Protein AF-A0A8S3FDP2-F1 (afdb_monomer)

Mean predicted aligned error: 9.24 Å

InterPro domains:
  IPR009014 Transketolase C-terminal/Pyruvate-ferredoxin oxidoreductase domain II [G3DSA:3.40.50.920] (1-53)
  IPR009014 Transketolase C-terminal/Pyruvate-ferredoxin oxidoreductase domain II [SSF52922] (11-53)

Solvent-accessible surface area (backbone atoms only — not comparable to full-atom values): 3543 Å² total; per-residue (Å²): 120,81,65,63,59,58,58,54,46,70,79,43,52,92,77,49,96,60,85,88,81,84,88,64,51,48,101,59,81,84,45,88,51,72,76,49,34,57,62,35,41,72,46,74,67,58,54,54,53,64,73,76,105

Secondary structure (DSSP, 8-state):
-HHHHHHHHHHHGGG-SS--------SSPPPSSHHHHHHHSPPHHHHHHHH--

Organism: NCBI:txid392030

Foldseek 3Di:
DVVVVVVVCVVCVVVDPDDDDDQAFDPDDQDPPPVSNVNRGRDPVSVVVVVVD

Sequence (53 aa):
MLTMILDTFRDAFDYLDGPPIRVTGADVPLAYAKTLEQNSMPQVANVVKSIKK

Radius of gyration: 15.08 Å; Cα contacts (8 Å, |Δi|>4): 26; chains: 1; bounding box: 34×16×36 Å

Structure (mmCIF, N/CA/C/O backbone):
data_AF-A0A8S3FDP2-F1
#
_entry.id   AF-A0A8S3FDP2-F1
#
loop_
_atom_site.group_PDB
_atom_site.id
_atom_site.type_symbol
_atom_site.label_atom_id
_atom_site.label_alt_id
_atom_site.label_comp_id
_atom_site.label_asym_id
_atom_site.label_entity_id
_atom_site.label_seq_id
_atom_site.pdbx_PDB_ins_code
_atom_site.Cartn_x
_atom_site.Cartn_y
_atom_site.Cartn_z
_atom_site.occupancy
_atom_site.B_iso_or_equiv
_atom_site.auth_seq_id
_atom_site.auth_comp_id
_atom_site.auth_asym_id
_atom_site.auth_atom_id
_atom_site.pdbx_PDB_model_num
ATOM 1 N N . MET A 1 1 ? 16.230 -8.174 3.843 1.00 53.03 1 MET A N 1
ATOM 2 C CA . MET A 1 1 ? 14.878 -7.991 3.263 1.00 53.03 1 MET A CA 1
ATOM 3 C C . MET A 1 1 ? 14.821 -6.774 2.339 1.00 53.03 1 MET A C 1
ATOM 5 O O . MET A 1 1 ? 14.418 -6.939 1.203 1.00 53.03 1 MET A O 1
ATOM 9 N N . LEU A 1 2 ? 15.300 -5.592 2.760 1.00 51.88 2 LEU A N 1
ATOM 10 C CA . LEU A 1 2 ? 15.380 -4.397 1.896 1.00 51.88 2 LEU A CA 1
ATOM 11 C C . LEU A 1 2 ? 16.389 -4.502 0.730 1.00 51.88 2 LEU A C 1
ATOM 13 O O . LEU A 1 2 ? 16.205 -3.842 -0.283 1.00 51.88 2 LEU A O 1
ATOM 17 N N . THR A 1 3 ? 17.415 -5.352 0.832 1.00 48.44 3 THR A N 1
ATOM 18 C CA . THR A 1 3 ? 18.420 -5.547 -0.232 1.00 48.44 3 THR A CA 1
ATOM 19 C C . THR A 1 3 ? 17.889 -6.310 -1.451 1.00 48.44 3 THR A C 1
ATOM 21 O O . THR A 1 3 ? 18.272 -6.005 -2.569 1.00 48.44 3 THR A O 1
ATOM 24 N N . MET A 1 4 ? 16.939 -7.232 -1.264 1.00 54.53 4 MET A N 1
ATOM 25 C CA . MET A 1 4 ? 16.427 -8.111 -2.330 1.00 54.53 4 MET A CA 1
ATOM 26 C C . MET A 1 4 ? 15.649 -7.357 -3.425 1.00 54.53 4 MET A C 1
ATOM 28 O O . MET A 1 4 ? 15.657 -7.746 -4.591 1.00 54.53 4 MET A O 1
ATOM 32 N N . ILE A 1 5 ? 14.983 -6.259 -3.057 1.00 60.97 5 ILE A N 1
ATOM 33 C CA . ILE A 1 5 ? 14.187 -5.449 -3.990 1.00 60.97 5 ILE A CA 1
ATOM 34 C C . ILE A 1 5 ? 15.099 -4.622 -4.910 1.00 60.97 5 ILE A C 1
ATOM 36 O O . ILE A 1 5 ? 14.763 -4.408 -6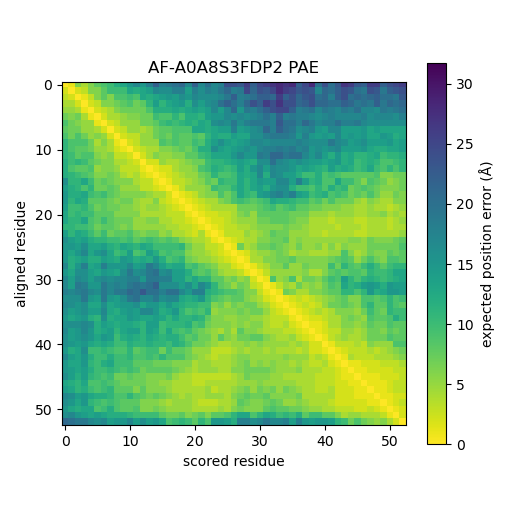.072 1.00 60.97 5 ILE A O 1
ATOM 40 N N . LEU A 1 6 ? 16.259 -4.179 -4.411 1.00 62.00 6 LEU A N 1
ATOM 41 C CA . LEU A 1 6 ? 17.163 -3.311 -5.166 1.00 62.00 6 LEU A CA 1
ATOM 42 C C . LEU A 1 6 ? 17.867 -4.060 -6.305 1.00 62.00 6 LEU A C 1
ATOM 44 O O . LEU A 1 6 ? 18.028 -3.501 -7.386 1.00 62.00 6 LEU A O 1
ATOM 48 N N . ASP A 1 7 ? 18.244 -5.320 -6.074 1.00 60.88 7 ASP A N 1
ATOM 49 C CA . ASP A 1 7 ? 18.926 -6.136 -7.084 1.00 60.88 7 ASP A CA 1
ATOM 50 C C . ASP A 1 7 ? 17.972 -6.548 -8.217 1.00 60.88 7 ASP A C 1
ATOM 52 O O . ASP A 1 7 ? 18.317 -6.416 -9.385 1.00 60.88 7 ASP A O 1
ATOM 56 N N . THR A 1 8 ? 16.720 -6.902 -7.899 1.00 60.69 8 THR A N 1
ATOM 57 C CA . THR A 1 8 ? 15.706 -7.255 -8.918 1.00 60.69 8 THR A CA 1
ATOM 58 C C . THR A 1 8 ? 15.391 -6.079 -9.845 1.00 60.69 8 THR A C 1
ATOM 60 O O . THR A 1 8 ? 15.167 -6.255 -11.039 1.00 60.69 8 THR A O 1
ATOM 63 N N . PHE A 1 9 ? 15.378 -4.858 -9.302 1.00 66.00 9 PHE A N 1
ATOM 64 C CA . PHE A 1 9 ? 15.115 -3.664 -10.095 1.00 66.00 9 PHE A CA 1
ATOM 65 C C . PHE A 1 9 ? 16.223 -3.405 -11.120 1.00 66.00 9 PHE A C 1
ATOM 67 O O . PHE A 1 9 ? 15.920 -2.977 -12.224 1.00 66.00 9 PHE A O 1
ATOM 74 N N . ARG A 1 10 ? 17.491 -3.682 -10.787 1.00 67.25 10 ARG A N 1
ATOM 75 C CA . ARG A 1 10 ? 18.626 -3.450 -11.696 1.00 67.25 10 ARG A CA 1
ATOM 76 C C . ARG A 1 10 ? 18.562 -4.322 -12.945 1.00 67.25 10 ARG A C 1
ATOM 78 O O . ARG A 1 10 ? 18.824 -3.818 -14.028 1.00 67.25 10 ARG A O 1
ATOM 85 N N . ASP A 1 11 ? 18.176 -5.583 -12.788 1.00 74.75 11 ASP A N 1
ATOM 86 C CA . ASP A 1 11 ? 18.195 -6.554 -13.886 1.00 74.75 11 ASP A CA 1
ATOM 87 C C . ASP A 1 11 ? 16.910 -6.524 -14.734 1.00 74.75 11 ASP A C 1
ATOM 89 O O . ASP A 1 11 ? 16.915 -6.944 -15.890 1.00 74.75 11 ASP A O 1
ATOM 93 N N . ALA A 1 12 ? 15.802 -6.028 -14.169 1.00 73.50 12 ALA A N 1
ATOM 94 C CA . ALA A 1 12 ? 14.481 -6.045 -14.802 1.00 73.50 12 ALA A CA 1
ATOM 95 C C . ALA A 1 12 ? 13.962 -4.663 -15.243 1.00 73.50 12 ALA A C 1
ATOM 97 O O . ALA A 1 12 ? 12.860 -4.585 -15.786 1.00 73.50 12 ALA A O 1
ATOM 98 N N . PHE A 1 13 ? 14.716 -3.577 -15.020 1.00 68.06 13 PHE A N 1
ATOM 99 C CA . PHE A 1 13 ? 14.275 -2.217 -15.360 1.00 68.06 13 PHE A CA 1
ATOM 100 C C . PHE A 1 13 ? 13.991 -2.042 -16.857 1.00 68.06 13 PHE A C 1
ATOM 102 O O . PHE A 1 13 ? 12.965 -1.471 -17.216 1.00 68.06 13 PHE A O 1
ATOM 109 N N . ASP A 1 14 ? 14.844 -2.599 -17.719 1.00 76.56 14 ASP A N 1
ATOM 110 C CA . ASP A 1 14 ? 14.706 -2.480 -19.178 1.00 76.56 14 ASP A CA 1
ATOM 111 C C . ASP A 1 14 ? 13.507 -3.265 -19.744 1.00 76.56 14 ASP A C 1
ATOM 113 O O . ASP A 1 14 ? 13.084 -3.026 -20.872 1.00 76.56 14 ASP A O 1
ATOM 117 N N . TYR A 1 15 ? 12.936 -4.190 -18.963 1.00 80.25 15 TYR A N 1
ATOM 118 C CA . TYR A 1 15 ? 11.775 -5.004 -19.343 1.00 80.25 15 TYR A CA 1
ATOM 119 C C . TYR A 1 15 ? 10.443 -4.422 -18.854 1.00 80.25 15 TYR A C 1
ATOM 121 O O . TYR A 1 15 ? 9.392 -5.035 -19.049 1.00 80.25 15 TYR A O 1
ATOM 129 N N . LEU A 1 16 ? 10.469 -3.283 -18.159 1.00 75.75 16 LEU A N 1
ATOM 130 C CA . LEU A 1 16 ? 9.294 -2.712 -17.521 1.00 75.75 16 LEU A CA 1
ATOM 131 C C . LEU A 1 16 ? 8.675 -1.624 -18.412 1.00 75.75 16 LEU A C 1
ATOM 133 O O . LEU A 1 16 ? 9.198 -0.519 -18.514 1.00 75.75 16 LEU A O 1
ATOM 137 N N . ASP A 1 17 ? 7.509 -1.909 -18.994 1.00 81.69 17 ASP A N 1
ATOM 138 C CA . ASP A 1 17 ? 6.776 -0.982 -19.879 1.00 81.69 17 ASP A CA 1
ATOM 139 C C . ASP A 1 17 ? 6.222 0.276 -19.167 1.00 81.69 17 ASP A C 1
ATOM 141 O O . ASP A 1 17 ? 5.608 1.142 -19.795 1.00 81.69 17 ASP A O 1
ATOM 145 N N . GLY A 1 18 ? 6.404 0.407 -17.849 1.00 77.31 18 GLY A N 1
ATOM 146 C CA . GLY A 1 18 ? 5.918 1.549 -17.078 1.00 77.31 18 GLY A CA 1
ATOM 147 C C . GLY A 1 18 ? 6.474 1.614 -15.655 1.00 77.31 18 GLY A C 1
ATOM 148 O O . GLY A 1 18 ? 7.008 0.636 -15.146 1.00 77.31 18 GLY A O 1
ATOM 149 N N . PRO A 1 19 ? 6.367 2.761 -14.965 1.00 79.56 19 PRO A N 1
ATOM 150 C CA . PRO A 1 19 ? 6.900 2.901 -13.615 1.00 79.56 19 PRO A CA 1
ATOM 151 C C . PRO A 1 19 ? 6.175 1.960 -12.635 1.00 79.56 19 PRO A C 1
ATOM 153 O O . PRO A 1 19 ? 4.944 1.881 -12.663 1.00 79.56 19 PRO A O 1
ATOM 156 N N . PRO A 1 20 ? 6.885 1.284 -11.713 1.00 78.81 20 PRO A N 1
ATOM 157 C CA . PRO A 1 20 ? 6.233 0.426 -10.737 1.00 78.81 20 PRO A CA 1
ATOM 158 C C . PRO A 1 20 ? 5.486 1.266 -9.701 1.00 78.81 20 PRO A C 1
ATOM 160 O O . PRO A 1 20 ? 6.032 2.190 -9.093 1.00 78.81 20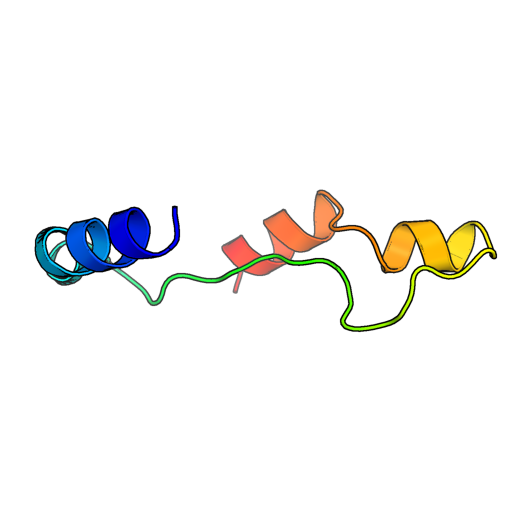 PRO A O 1
ATOM 163 N N . ILE A 1 21 ? 4.224 0.916 -9.471 1.00 83.12 21 ILE A N 1
ATOM 164 C CA . ILE A 1 21 ? 3.331 1.614 -8.545 1.00 83.12 21 ILE A CA 1
ATOM 165 C C . ILE A 1 21 ? 3.195 0.783 -7.267 1.00 83.12 21 ILE A C 1
ATOM 167 O O . ILE A 1 21 ? 2.972 -0.425 -7.315 1.00 83.12 21 ILE A O 1
ATOM 171 N N . ARG A 1 22 ? 3.300 1.431 -6.102 1.00 81.00 22 ARG A N 1
ATOM 172 C CA . ARG A 1 22 ? 3.087 0.784 -4.799 1.00 81.00 22 ARG A CA 1
ATOM 173 C C . ARG A 1 22 ? 1.689 1.0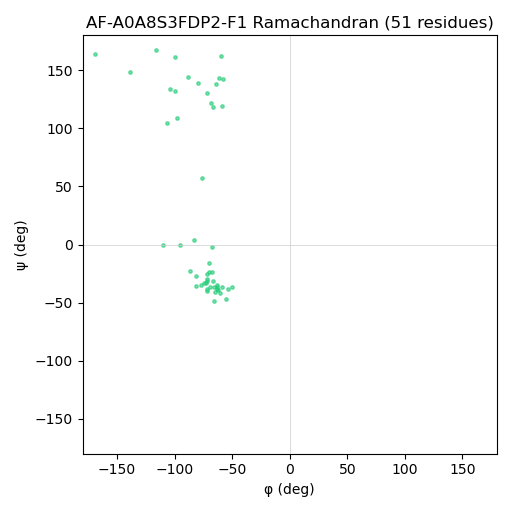97 -4.283 1.00 81.00 22 ARG A C 1
ATOM 175 O O . ARG A 1 22 ? 1.287 2.256 -4.254 1.00 81.00 22 ARG A O 1
ATOM 182 N N . VAL A 1 23 ? 0.977 0.067 -3.837 1.00 81.31 23 VAL A N 1
ATOM 183 C CA . VAL A 1 23 ? -0.312 0.202 -3.149 1.00 81.31 23 VAL A CA 1
ATOM 184 C C . VAL A 1 23 ? -0.084 -0.100 -1.675 1.00 81.31 23 VAL A C 1
ATOM 186 O O . VAL A 1 23 ? 0.123 -1.251 -1.301 1.00 81.31 23 VAL A O 1
ATOM 189 N N . THR A 1 24 ? -0.073 0.939 -0.846 1.00 83.50 24 THR A N 1
ATOM 190 C CA . THR A 1 24 ? 0.105 0.834 0.609 1.00 83.50 24 THR A CA 1
ATOM 191 C C . THR A 1 24 ? -1.143 1.317 1.339 1.00 83.50 24 THR A C 1
ATOM 193 O O . THR A 1 24 ? -2.022 1.936 0.737 1.00 83.50 24 THR A O 1
ATOM 196 N N . GLY A 1 25 ? -1.221 1.030 2.642 1.00 79.50 25 GLY A N 1
ATOM 197 C CA . GLY A 1 25 ? -2.202 1.671 3.513 1.00 79.50 25 GLY A CA 1
ATOM 198 C C . GLY A 1 25 ? -2.033 3.192 3.533 1.00 79.50 25 GLY A C 1
ATOM 199 O O . GLY A 1 25 ? -0.990 3.713 3.122 1.00 79.50 25 GLY A O 1
ATOM 200 N N . ALA A 1 26 ? -3.072 3.896 3.980 1.00 78.06 26 ALA A N 1
ATOM 201 C CA . ALA A 1 26 ? -3.009 5.344 4.144 1.00 78.06 26 ALA A CA 1
ATOM 202 C C . ALA A 1 26 ? -1.922 5.707 5.171 1.00 78.06 26 ALA A C 1
ATOM 204 O O . ALA A 1 26 ? -1.750 4.996 6.159 1.00 78.06 26 ALA A O 1
ATOM 205 N N . ASP A 1 27 ? -1.207 6.810 4.940 1.00 80.75 27 ASP A N 1
ATOM 206 C CA . ASP A 1 27 ? -0.112 7.289 5.799 1.00 80.75 27 ASP A CA 1
ATOM 207 C C . ASP A 1 27 ? -0.651 7.961 7.076 1.00 80.75 27 ASP A C 1
ATOM 209 O O . ASP A 1 27 ? -0.462 9.148 7.335 1.00 80.75 27 ASP A O 1
ATOM 213 N N . VAL A 1 28 ? -1.444 7.205 7.835 1.00 75.88 28 VAL A N 1
ATOM 214 C CA . VAL A 1 28 ? -2.082 7.609 9.087 1.00 75.88 28 VAL A CA 1
ATOM 215 C C . VAL A 1 28 ? -1.990 6.463 10.093 1.00 75.88 28 VAL A C 1
ATOM 217 O O . VAL A 1 28 ? -2.042 5.293 9.701 1.00 75.88 28 VAL A O 1
ATOM 220 N N . PRO A 1 29 ? -1.891 6.760 11.401 1.00 75.25 29 PRO A N 1
ATOM 221 C CA . PRO A 1 29 ? -2.050 5.733 12.422 1.00 75.25 29 PRO A CA 1
ATOM 222 C C . PRO A 1 29 ? -3.429 5.074 12.279 1.00 75.25 29 PRO A C 1
ATOM 224 O O . PRO A 1 29 ? -4.415 5.742 11.961 1.00 75.25 29 PRO A O 1
ATOM 227 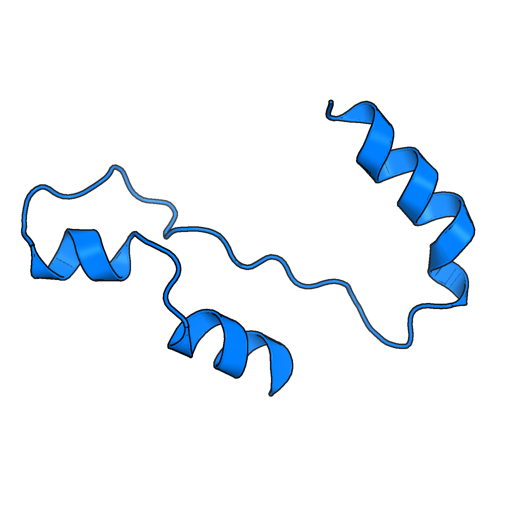N N . LEU A 1 30 ? -3.496 3.757 12.496 1.00 75.69 30 LEU A N 1
ATOM 228 C CA . LEU A 1 30 ? -4.726 2.988 12.313 1.00 75.69 30 LEU A CA 1
ATOM 229 C C . LEU A 1 30 ? -5.838 3.546 13.212 1.00 75.69 30 LEU A C 1
ATOM 231 O O . LEU A 1 30 ? -5.718 3.569 14.437 1.00 75.69 30 LEU A O 1
ATOM 235 N N . ALA A 1 31 ? -6.919 4.008 12.591 1.00 74.19 31 ALA A N 1
ATOM 236 C CA . ALA A 1 31 ? -8.046 4.584 13.303 1.00 74.19 31 ALA A CA 1
ATOM 237 C C . ALA A 1 31 ? -8.948 3.485 13.885 1.00 74.19 31 ALA A C 1
ATOM 239 O O . ALA A 1 31 ? -9.262 2.511 13.210 1.00 74.19 31 ALA A O 1
ATOM 240 N N . TYR A 1 32 ? -9.430 3.680 15.117 1.00 69.81 32 TYR A N 1
ATOM 241 C CA . TYR A 1 32 ? -10.353 2.746 15.782 1.00 69.81 32 TYR A CA 1
ATOM 242 C C . TYR A 1 32 ? -11.761 2.732 15.154 1.00 69.81 32 TYR A C 1
ATOM 244 O O . TYR A 1 32 ? -12.506 1.762 15.274 1.00 69.81 32 TYR A O 1
ATOM 252 N N . ALA A 1 33 ? -12.159 3.814 14.479 1.00 83.50 33 ALA A N 1
ATOM 253 C CA . ALA A 1 33 ? -13.453 3.874 13.810 1.00 83.50 33 ALA A CA 1
ATOM 254 C C . ALA A 1 33 ? -13.480 2.911 12.612 1.00 83.50 33 ALA A C 1
ATOM 256 O O . ALA A 1 33 ? -12.705 3.070 11.674 1.00 83.50 33 ALA A O 1
ATOM 257 N N . LYS A 1 3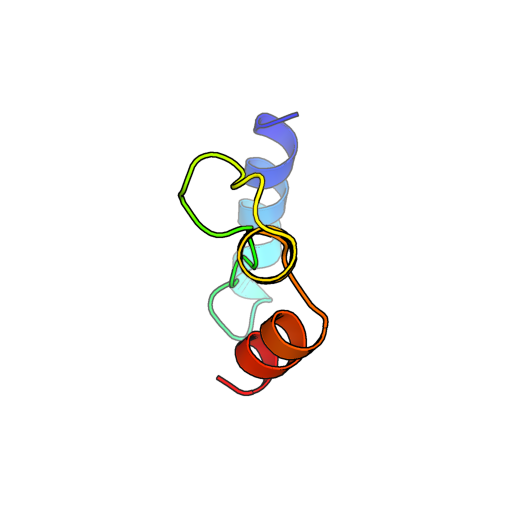4 ? -14.428 1.965 12.607 1.00 74.94 34 LYS A N 1
ATOM 258 C CA . LYS A 1 34 ? -14.562 0.891 11.601 1.00 74.94 34 LYS A CA 1
ATOM 259 C C . LYS A 1 34 ? -14.528 1.369 10.142 1.00 74.94 34 LYS A C 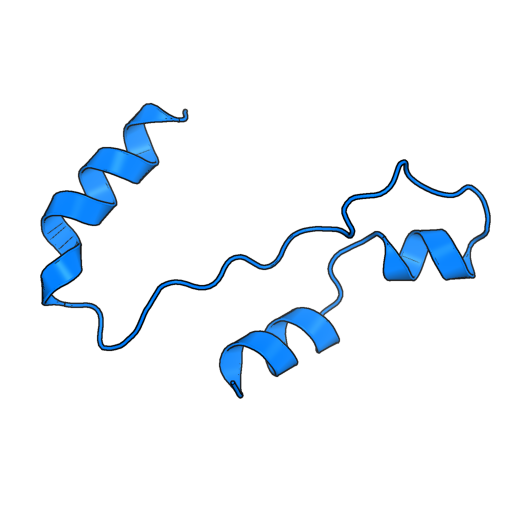1
ATOM 261 O O . LYS A 1 34 ? -13.986 0.695 9.275 1.00 74.94 34 LYS A O 1
ATOM 266 N N . THR A 1 35 ? -15.101 2.536 9.852 1.00 78.81 35 THR A N 1
ATOM 267 C CA . THR A 1 35 ? -15.085 3.135 8.506 1.00 78.81 35 THR A CA 1
ATOM 268 C C . THR A 1 35 ? -13.713 3.687 8.120 1.00 78.81 35 THR A C 1
ATOM 270 O O . THR A 1 35 ? -13.340 3.651 6.951 1.00 78.81 35 THR A O 1
ATOM 273 N N . LEU A 1 36 ? -12.949 4.198 9.083 1.00 74.31 36 LEU A N 1
ATOM 274 C CA . LEU A 1 36 ? -11.605 4.727 8.863 1.00 74.31 36 LEU A CA 1
ATOM 275 C C . LEU A 1 36 ? -10.568 3.602 8.818 1.00 74.31 36 LEU A C 1
ATOM 277 O O . LEU A 1 36 ? -9.682 3.653 7.976 1.00 74.31 36 LEU A O 1
ATOM 281 N N . GLU A 1 37 ? -10.736 2.545 9.616 1.00 76.25 37 GLU A N 1
ATOM 282 C CA . GLU A 1 37 ? -9.91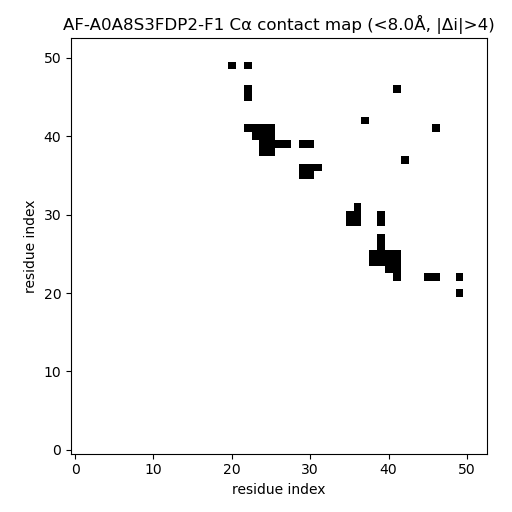6 1.327 9.560 1.00 76.25 37 GLU A CA 1
ATOM 283 C C . GLU A 1 37 ? -9.909 0.713 8.148 1.00 76.25 37 GLU A C 1
ATOM 285 O O . GLU A 1 37 ? -8.853 0.427 7.580 1.00 76.25 37 GLU A O 1
ATOM 290 N N . GLN A 1 38 ? -11.092 0.595 7.535 1.00 73.75 38 GLN A N 1
ATOM 291 C CA . GLN A 1 38 ? -11.250 0.061 6.179 1.00 73.75 38 GLN A CA 1
ATOM 292 C C . GLN A 1 38 ? -10.550 0.908 5.110 1.00 73.75 38 GLN A C 1
ATOM 294 O O . GLN A 1 38 ? -10.030 0.353 4.144 1.00 73.75 38 GLN A O 1
ATOM 299 N N . ASN A 1 39 ? -10.525 2.231 5.292 1.00 77.00 39 ASN A N 1
ATOM 300 C CA . ASN A 1 39 ? -9.868 3.170 4.382 1.00 77.00 39 ASN A CA 1
ATOM 301 C C . ASN A 1 39 ? -8.355 3.269 4.621 1.00 77.00 39 ASN A C 1
ATOM 303 O O . ASN A 1 39 ? -7.607 3.575 3.693 1.00 77.00 39 ASN A O 1
ATOM 307 N N . SER A 1 40 ? -7.895 3.005 5.845 1.00 74.44 40 SER A N 1
ATOM 308 C CA . SER A 1 40 ? -6.471 2.922 6.172 1.00 74.44 40 SER A CA 1
ATOM 309 C C . SER A 1 40 ? -5.824 1.659 5.606 1.00 74.44 40 SER A C 1
ATOM 311 O O . SER A 1 40 ? -4.625 1.666 5.333 1.00 74.44 40 SER A O 1
ATOM 313 N N . MET A 1 41 ? -6.599 0.593 5.384 1.00 78.62 41 MET A N 1
ATOM 314 C CA . MET A 1 41 ? -6.125 -0.635 4.749 1.00 78.62 41 MET A CA 1
ATOM 315 C C . MET A 1 41 ? -6.253 -0.604 3.215 1.00 78.62 41 MET A C 1
ATOM 317 O O . MET A 1 41 ? -7.229 -0.083 2.673 1.00 78.62 41 MET A O 1
ATOM 321 N N . PRO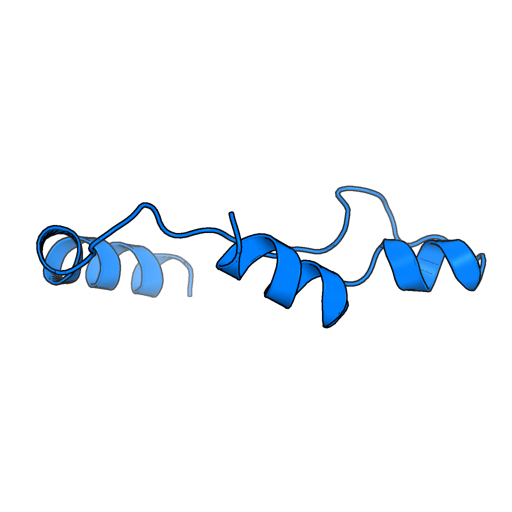 A 1 42 ? -5.301 -1.205 2.478 1.00 82.88 42 PRO A N 1
ATOM 322 C CA . PRO A 1 42 ? -5.409 -1.333 1.031 1.00 82.88 42 PRO A CA 1
ATOM 323 C C . PRO A 1 42 ? -6.562 -2.278 0.657 1.00 82.88 42 PRO A C 1
ATOM 325 O O . PRO A 1 42 ? -6.552 -3.458 0.996 1.00 82.88 42 PRO A O 1
ATOM 328 N N . GLN A 1 43 ? -7.552 -1.755 -0.066 1.00 83.69 43 GLN A N 1
ATOM 329 C CA . GLN A 1 43 ? -8.699 -2.518 -0.568 1.00 83.69 43 GLN A CA 1
ATOM 330 C C . GLN A 1 43 ? -8.515 -2.908 -2.040 1.00 83.69 43 GLN A C 1
ATOM 332 O O . GLN A 1 43 ? -7.761 -2.269 -2.778 1.00 83.69 43 GLN A O 1
ATOM 337 N N . VAL A 1 44 ? -9.280 -3.899 -2.511 1.00 84.69 44 VAL A N 1
ATOM 338 C CA . VAL A 1 44 ? -9.283 -4.346 -3.922 1.00 84.69 44 VAL A CA 1
ATOM 339 C C . VAL A 1 44 ? -9.528 -3.180 -4.888 1.00 84.69 44 VAL A C 1
ATOM 341 O O . VAL A 1 44 ? -8.877 -3.078 -5.926 1.00 84.69 44 VAL A O 1
ATOM 344 N N . ALA A 1 45 ? -10.406 -2.245 -4.518 1.00 84.56 45 ALA A N 1
ATOM 345 C CA . ALA A 1 45 ? -10.674 -1.043 -5.306 1.00 84.56 45 ALA A CA 1
ATOM 346 C C . ALA A 1 45 ? -9.415 -0.180 -5.524 1.00 84.56 45 ALA A C 1
ATOM 348 O O . ALA A 1 45 ? -9.228 0.367 -6.612 1.00 84.56 45 ALA A O 1
ATOM 349 N N . ASN A 1 46 ? -8.524 -0.101 -4.528 1.00 82.56 46 ASN A N 1
ATOM 350 C CA . ASN A 1 46 ? -7.272 0.652 -4.623 1.00 82.56 46 ASN A CA 1
ATOM 351 C C . ASN A 1 46 ? -6.300 -0.020 -5.601 1.00 82.56 46 ASN A C 1
ATOM 353 O O . ASN A 1 46 ? -5.629 0.671 -6.362 1.00 82.56 46 ASN A O 1
ATOM 357 N N . VAL A 1 47 ? -6.278 -1.356 -5.645 1.00 82.44 47 VAL A N 1
ATOM 358 C CA . VAL A 1 47 ? -5.464 -2.126 -6.601 1.00 82.44 47 VAL A CA 1
ATOM 359 C C . VAL A 1 47 ? -5.947 -1.897 -8.032 1.00 82.44 47 VAL A C 1
ATOM 361 O O . VAL A 1 47 ? -5.154 -1.553 -8.906 1.00 82.44 47 VAL A O 1
ATOM 364 N N . VAL A 1 48 ? -7.258 -2.005 -8.268 1.00 84.31 48 VAL A N 1
ATOM 365 C CA . VAL A 1 48 ? -7.848 -1.786 -9.599 1.00 84.31 48 VAL A CA 1
ATOM 366 C C . VAL A 1 48 ? -7.622 -0.351 -10.076 1.00 84.31 48 VAL A C 1
ATOM 368 O O . VAL A 1 48 ? -7.320 -0.135 -11.249 1.00 84.31 48 VAL A O 1
ATOM 371 N N . LYS A 1 49 ? -7.732 0.632 -9.176 1.00 84.62 49 LYS A N 1
ATOM 372 C CA . LYS A 1 49 ? -7.450 2.036 -9.493 1.00 84.62 49 LYS A CA 1
ATOM 373 C C . LYS A 1 49 ? -5.989 2.248 -9.893 1.00 84.62 49 LYS A C 1
ATOM 375 O O . LYS A 1 49 ? -5.739 3.033 -10.797 1.00 84.62 49 LYS A O 1
ATOM 380 N N . SER A 1 50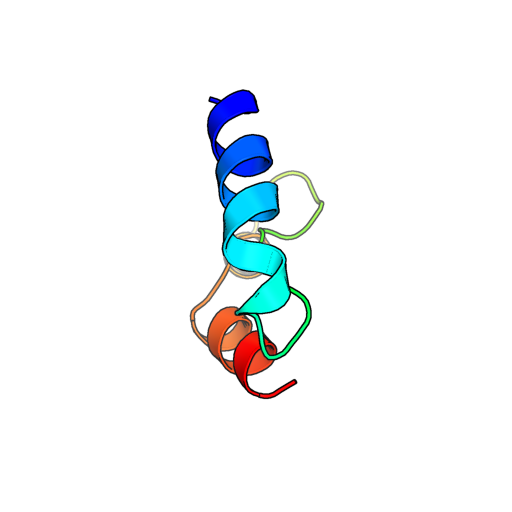 ? -5.052 1.556 -9.248 1.00 81.38 50 SER A N 1
ATOM 381 C CA . SER A 1 50 ? -3.625 1.660 -9.568 1.00 81.38 50 SER A CA 1
ATOM 382 C C . SER A 1 50 ? -3.246 0.998 -10.892 1.00 81.38 50 SER A C 1
ATOM 384 O O . SER A 1 50 ? -2.319 1.469 -11.532 1.00 81.38 50 SER A O 1
ATOM 386 N N . ILE A 1 51 ? -3.961 -0.048 -11.321 1.00 82.25 51 ILE A N 1
ATOM 387 C CA . ILE A 1 51 ? -3.738 -0.709 -12.623 1.00 82.25 51 ILE A CA 1
ATOM 388 C C . ILE A 1 51 ? -4.329 0.107 -13.782 1.00 82.25 51 ILE A C 1
ATOM 390 O O . ILE A 1 51 ? -3.790 0.104 -14.881 1.00 82.25 51 ILE A O 1
ATOM 394 N N . LYS A 1 52 ? -5.458 0.789 -13.556 1.00 80.31 52 LYS A N 1
ATOM 395 C CA . LYS A 1 52 ? -6.150 1.595 -14.579 1.00 80.31 52 LYS A CA 1
ATOM 396 C C . LYS A 1 52 ? -5.578 3.008 -14.758 1.00 80.31 52 LYS A C 1
ATOM 398 O O . LYS A 1 52 ? -6.196 3.810 -15.456 1.00 80.31 52 LYS A O 1
ATOM 403 N N . LYS A 1 53 ? -4.495 3.334 -14.058 1.00 62.28 53 LYS A N 1
ATOM 404 C CA . LYS A 1 53 ? -3.872 4.657 -14.069 1.00 62.28 53 LYS A CA 1
ATOM 405 C C . LYS A 1 53 ? -2.788 4.716 -15.132 1.00 62.28 53 LYS A C 1
ATOM 407 O O . LYS A 1 53 ? -2.698 5.785 -15.769 1.00 62.28 53 LYS A O 1
#

pLDDT: mean 74.67, std 9.24, range [48.44, 84.69]